Protein AF-A0A625K7V3-F1 (afdb_monomer)

Secondary structure (DSSP, 8-state):
---EEEEEEETTEEEEEEEPPSS-----STTSSHHHHHHHHHHHHHH-

Mean predicted aligned error: 2.74 Å

Sequence (48 aa):
MIHKLHIKNFKLIKDNSFDFKPLTIITGTNSCGKSSILQTLCFFINTN

InterPro domains:
  IPR027417 P-loop containing nucleoside triphosphate hydrolase [G3DSA:3.40.50.300] (1-48)
  IPR027417 P-loop containing nucleoside triphosphate hydrolase [SSF52540] (1-45)
  IPR041685 Endonuclease GajA/Old nuclease/RecF-like, AAA domain [PF13175] (1-48)

pLDDT: mean 94.21, std 6.3, range [57.56, 97.81]

Solvent-accessible surface area (backbone atoms only — not comparable to full-atom values): 3260 Å² total; per-residue (Å²): 130,82,49,68,49,78,44,64,73,49,88,84,40,60,75,51,76,45,78,50,57,102,76,71,86,90,81,79,68,84,94,70,40,66,68,55,56,55,48,53,54,49,49,56,65,75,75,108

Radius of gyration: 10.76 Å; Cα contacts (8 Å, |Δi|>4): 41; chains: 1; bounding box: 23×26×25 Å

Nearest PDB structures (foldsee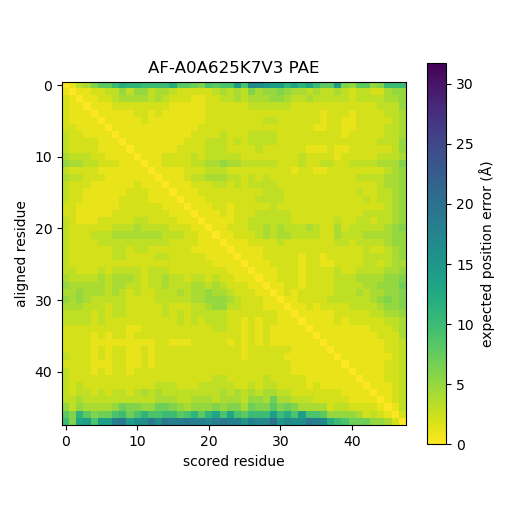k):
  1us8-assembly1_A  TM=9.327E-01  e=4.140E-02  Pyrococcus furiosus
  5h66-assembly1_A  TM=9.013E-01  e=1.061E-01  Bacillus subtilis subsp. subtilis str. 168
  8co6-assembly1_o  TM=3.343E-01  e=6.122E+00  Rotavirus A

Structure (mmCIF, N/CA/C/O backbone):
data_AF-A0A625K7V3-F1
#
_entry.id   AF-A0A625K7V3-F1
#
loop_
_atom_site.group_PDB
_atom_site.id
_atom_site.type_symbol
_atom_site.label_atom_id
_atom_site.label_alt_id
_atom_site.label_comp_id
_atom_site.label_asym_id
_atom_site.label_entity_id
_atom_site.label_seq_id
_atom_site.pdbx_PDB_ins_code
_atom_site.Cartn_x
_atom_site.Cartn_y
_atom_site.Cartn_z
_atom_site.occupancy
_atom_site.B_iso_or_equiv
_atom_site.auth_seq_id
_atom_site.auth_comp_id
_atom_site.auth_asym_id
_atom_site.auth_atom_id
_atom_site.pdbx_PDB_model_num
ATOM 1 N N . MET A 1 1 ? -12.568 8.619 5.897 1.00 81.62 1 MET A N 1
ATOM 2 C CA . MET A 1 1 ? -11.366 7.754 5.923 1.00 81.62 1 MET A CA 1
ATOM 3 C C . MET A 1 1 ? -11.278 7.054 4.574 1.00 81.62 1 MET A C 1
ATOM 5 O O . MET A 1 1 ? -12.324 6.802 3.989 1.00 81.62 1 MET A O 1
ATOM 9 N N . ILE A 1 2 ? -10.089 6.792 4.028 1.00 90.38 2 ILE A N 1
ATOM 10 C CA . ILE A 1 2 ? -9.986 6.051 2.759 1.00 90.38 2 ILE A CA 1
ATOM 11 C C . ILE A 1 2 ? -10.346 4.590 3.053 1.00 90.38 2 ILE A C 1
ATOM 13 O O . ILE A 1 2 ? -9.662 3.942 3.838 1.00 90.38 2 ILE A O 1
ATOM 17 N N . HIS A 1 3 ? -11.433 4.094 2.461 1.00 94.19 3 HIS A N 1
ATOM 18 C CA . HIS A 1 3 ? -11.919 2.722 2.673 1.00 94.19 3 HIS A CA 1
ATOM 19 C C . HIS A 1 3 ? -11.525 1.769 1.54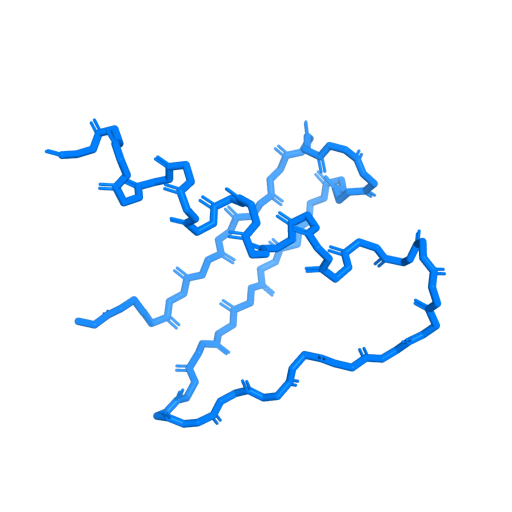6 1.00 94.19 3 HIS A C 1
ATOM 21 O O . HIS A 1 3 ? -11.442 0.565 1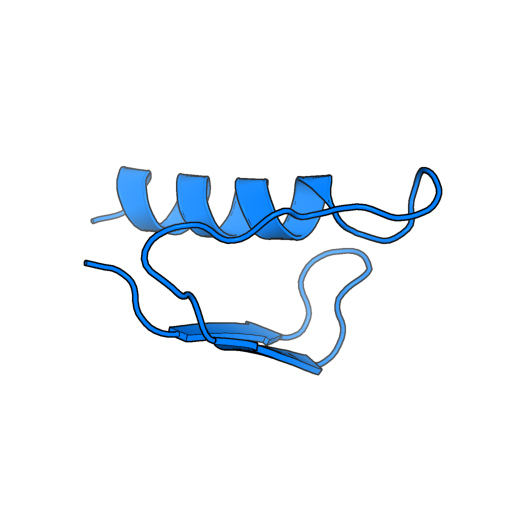.764 1.00 94.19 3 HIS A O 1
ATOM 27 N N . LYS A 1 4 ? -11.257 2.304 0.354 1.00 95.75 4 LYS A N 1
ATOM 28 C CA . LYS A 1 4 ? -10.864 1.530 -0.81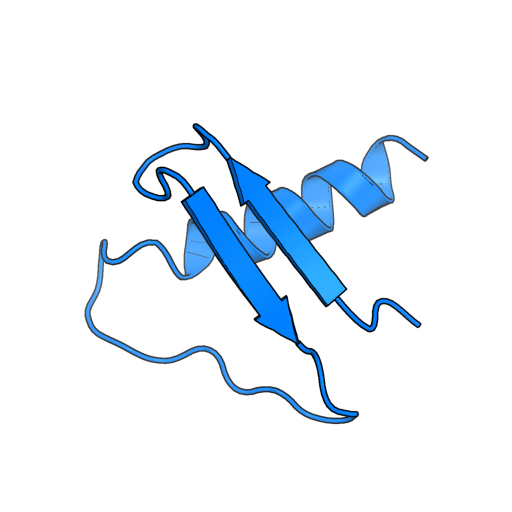7 1.00 95.75 4 LYS A CA 1
ATOM 29 C C . LYS A 1 4 ? -9.897 2.330 -1.676 1.00 95.75 4 LYS A C 1
ATOM 31 O O . LYS A 1 4 ? -10.079 3.532 -1.852 1.00 95.75 4 LYS A O 1
ATOM 36 N N . LEU A 1 5 ? -8.895 1.652 -2.219 1.00 95.69 5 LEU A N 1
ATOM 37 C CA . LEU A 1 5 ? -7.945 2.192 -3.183 1.00 95.69 5 LEU A CA 1
ATOM 38 C C . LEU A 1 5 ? -7.906 1.273 -4.396 1.00 95.69 5 LEU A C 1
ATOM 40 O O . LEU A 1 5 ? -7.537 0.105 -4.288 1.00 95.69 5 LEU A O 1
ATOM 44 N N . HIS A 1 6 ? -8.278 1.811 -5.550 1.00 97.44 6 HIS A N 1
ATOM 45 C CA . HIS A 1 6 ? -8.116 1.141 -6.834 1.00 97.44 6 HIS A CA 1
ATOM 46 C C . HIS A 1 6 ? -6.934 1.766 -7.569 1.00 97.44 6 HIS A C 1
ATOM 48 O O . HIS A 1 6 ? -6.857 2.985 -7.703 1.00 97.44 6 HIS A O 1
ATOM 54 N N . ILE A 1 7 ? -5.990 0.929 -7.997 1.00 97.38 7 ILE A N 1
ATOM 55 C CA . ILE A 1 7 ? -4.776 1.346 -8.696 1.00 97.38 7 ILE A CA 1
ATOM 56 C C . ILE A 1 7 ? -4.742 0.640 -10.044 1.00 97.38 7 ILE A C 1
ATOM 58 O O . ILE A 1 7 ? -4.787 -0.590 -10.105 1.00 97.38 7 ILE A O 1
ATOM 62 N N . LYS A 1 8 ? -4.595 1.420 -11.115 1.00 97.81 8 LYS A N 1
ATOM 63 C CA . LYS A 1 8 ? -4.471 0.913 -12.479 1.00 97.81 8 LYS A CA 1
ATOM 64 C C . LYS A 1 8 ? -3.297 1.569 -13.194 1.00 97.81 8 LYS A C 1
ATOM 66 O O . LYS A 1 8 ? -3.146 2.786 -13.136 1.00 97.81 8 LYS A O 1
ATOM 71 N N . ASN A 1 9 ? -2.488 0.756 -13.871 1.00 97.38 9 ASN A N 1
ATOM 72 C CA . ASN A 1 9 ? -1.329 1.166 -14.668 1.00 97.38 9 ASN A CA 1
ATOM 73 C C . ASN A 1 9 ? -0.342 2.089 -13.923 1.00 97.38 9 ASN A C 1
ATOM 75 O O . ASN A 1 9 ? 0.193 3.033 -14.502 1.00 97.38 9 ASN A O 1
ATOM 79 N N . PHE A 1 10 ? -0.074 1.812 -12.642 1.00 97.00 10 PHE A N 1
ATOM 80 C CA . PHE A 1 10 ? 0.866 2.590 -11.831 1.00 97.00 10 PHE A CA 1
ATOM 81 C C . PHE A 1 10 ? 2.037 1.723 -11.365 1.00 97.00 10 PHE A C 1
ATOM 83 O O . PHE A 1 10 ? 1.908 0.870 -10.480 1.00 97.00 10 PHE A O 1
ATOM 90 N N . LYS A 1 11 ? 3.219 1.984 -11.935 1.00 95.69 11 LYS A N 1
ATOM 91 C CA . LYS A 1 11 ? 4.451 1.221 -11.673 1.00 95.69 11 LYS A CA 1
ATOM 92 C C . LYS A 1 11 ? 4.216 -0.283 -11.890 1.00 95.69 11 LYS A C 1
ATOM 94 O O . LYS A 1 11 ? 3.757 -0.679 -12.953 1.00 95.69 11 LYS A O 1
ATOM 99 N N . LEU A 1 12 ? 4.531 -1.118 -10.897 1.00 95.75 12 LEU A N 1
ATOM 100 C CA . LEU A 1 12 ? 4.346 -2.572 -10.964 1.00 95.75 12 LEU A CA 1
ATOM 101 C C . LEU A 1 12 ? 2.861 -2.989 -10.920 1.00 95.75 12 LEU A C 1
ATOM 103 O O . LEU A 1 12 ? 2.527 -4.114 -11.286 1.00 95.75 12 LEU A O 1
ATOM 107 N N . ILE A 1 13 ? 1.965 -2.112 -10.455 1.00 96.81 13 ILE A N 1
ATOM 108 C CA . ILE A 1 13 ? 0.558 -2.443 -10.225 1.00 96.81 13 ILE A CA 1
ATOM 109 C C . ILE A 1 13 ? -0.233 -2.199 -11.514 1.00 96.81 13 ILE A C 1
ATOM 111 O O . ILE A 1 13 ? -0.466 -1.055 -11.909 1.00 96.81 13 ILE A O 1
ATOM 115 N N . LYS A 1 14 ? -0.640 -3.294 -12.171 1.00 97.12 14 LYS A N 1
ATOM 116 C CA . LYS A 1 14 ? -1.401 -3.258 -13.429 1.00 97.12 14 LYS A CA 1
ATOM 117 C C . LYS A 1 14 ? -2.869 -2.906 -13.199 1.00 97.12 14 LYS A C 1
ATOM 119 O O . LYS A 1 14 ? -3.344 -1.943 -13.787 1.00 97.12 14 LYS A O 1
ATOM 124 N N . ASP A 1 15 ? -3.572 -3.659 -12.355 1.00 97.75 15 ASP A N 1
ATOM 125 C CA . ASP A 1 15 ? -4.981 -3.420 -12.019 1.00 97.75 15 ASP A CA 1
ATOM 126 C C . ASP A 1 15 ? -5.332 -4.157 -10.714 1.00 97.75 15 ASP A C 1
ATOM 128 O O . ASP A 1 15 ? -5.548 -5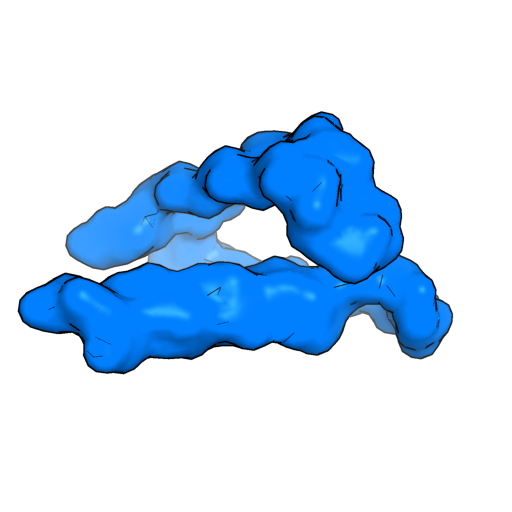.369 -10.716 1.00 97.75 15 ASP A O 1
ATOM 132 N N . ASN A 1 16 ? -5.326 -3.446 -9.583 1.00 97.31 16 ASN A N 1
ATOM 133 C CA . ASN A 1 16 ? -5.598 -4.030 -8.267 1.00 97.31 16 ASN A CA 1
ATOM 134 C C . ASN A 1 16 ? -6.454 -3.098 -7.403 1.00 97.31 16 ASN A C 1
ATOM 136 O O . ASN A 1 16 ? -6.264 -1.882 -7.390 1.00 97.31 16 ASN A O 1
ATOM 140 N N . SER A 1 17 ? -7.356 -3.695 -6.622 1.00 97.12 17 SER A N 1
ATOM 141 C CA . SER A 1 17 ? -8.141 -3.015 -5.587 1.00 97.12 17 SER A CA 1
ATOM 142 C C . SER A 1 17 ? -7.719 -3.476 -4.195 1.00 97.12 17 SER A C 1
ATOM 144 O O . SER A 1 17 ? -7.518 -4.670 -3.976 1.00 97.12 17 SER A O 1
ATOM 146 N N . PHE A 1 18 ? -7.631 -2.533 -3.260 1.00 95.62 18 PHE A N 1
ATOM 147 C CA . PHE A 1 18 ? -7.314 -2.770 -1.855 1.00 95.62 18 PHE A CA 1
ATOM 148 C C . PHE A 1 18 ? -8.409 -2.166 -0.979 1.00 95.62 18 PHE A C 1
ATOM 150 O O . PHE A 1 18 ? -8.687 -0.972 -1.087 1.00 95.62 18 PHE A O 1
ATOM 157 N N . ASP A 1 19 ? -8.994 -2.973 -0.099 1.00 96.31 19 ASP A N 1
ATOM 158 C CA . ASP A 1 19 ? -9.925 -2.500 0.924 1.00 96.31 19 ASP A CA 1
ATOM 159 C C . ASP A 1 19 ? -9.162 -2.247 2.231 1.00 96.31 19 ASP A C 1
ATOM 161 O O . ASP A 1 19 ? -8.396 -3.097 2.698 1.00 96.31 19 ASP A O 1
ATOM 165 N N . PHE A 1 20 ? -9.363 -1.074 2.829 1.00 95.69 20 PHE A N 1
ATOM 166 C CA . PHE A 1 20 ? -8.694 -0.670 4.061 1.00 95.69 20 PHE A CA 1
ATOM 167 C C . PHE A 1 20 ? -9.584 -0.888 5.283 1.00 95.69 20 PHE A C 1
ATOM 169 O O . PHE A 1 20 ? -10.725 -0.428 5.357 1.00 95.69 20 PHE A O 1
ATOM 176 N N . LYS A 1 21 ? -9.009 -1.554 6.284 1.00 95.31 21 LYS A N 1
ATOM 177 C CA . LYS A 1 21 ? -9.543 -1.658 7.648 1.00 95.31 21 LYS A CA 1
ATOM 178 C C . LYS A 1 21 ? -8.919 -0.572 8.536 1.00 95.31 21 LYS A C 1
ATOM 180 O O . LYS A 1 21 ? -7.900 -0.003 8.138 1.00 95.31 21 LYS A O 1
ATOM 185 N N . PRO A 1 22 ? -9.458 -0.318 9.749 1.00 94.44 22 PRO A N 1
ATOM 186 C CA . PRO A 1 22 ? -8.884 0.657 10.685 1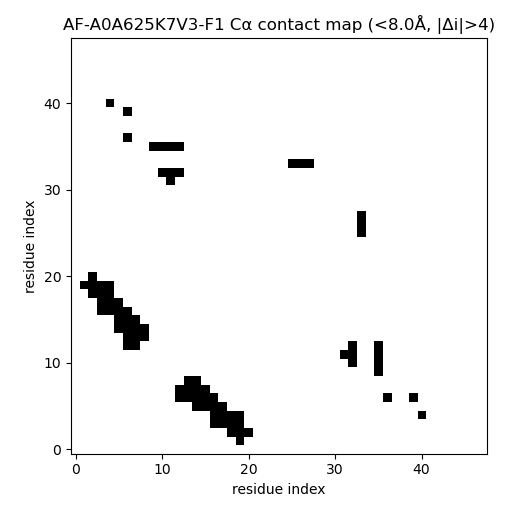.00 94.44 22 PRO A CA 1
ATOM 187 C C . PRO A 1 22 ? -7.373 0.499 10.918 1.00 94.44 22 PRO A C 1
ATOM 189 O O . PRO A 1 22 ? -6.673 1.493 11.071 1.00 94.44 22 PRO A O 1
ATOM 192 N N . LEU A 1 23 ? -6.863 -0.737 10.864 1.00 94.75 23 LEU A N 1
ATOM 193 C CA . LEU A 1 23 ? -5.441 -1.040 10.741 1.00 94.75 23 LEU A CA 1
ATOM 194 C C . LEU A 1 23 ? -5.234 -2.003 9.568 1.00 94.75 23 LEU A C 1
ATOM 196 O O . LEU A 1 23 ? -5.845 -3.070 9.519 1.00 94.75 23 LEU A O 1
ATOM 200 N N . THR A 1 24 ? -4.363 -1.632 8.632 1.00 95.25 24 THR A N 1
ATOM 201 C CA . THR A 1 24 ? -3.995 -2.462 7.477 1.00 95.25 24 THR A CA 1
ATOM 202 C C . THR A 1 24 ? -2.475 -2.515 7.374 1.00 95.25 24 THR A C 1
ATOM 204 O O . THR A 1 24 ? -1.830 -1.479 7.233 1.00 95.25 24 THR A O 1
ATOM 207 N N . ILE A 1 25 ? -1.894 -3.713 7.457 1.00 96.06 25 ILE A N 1
ATOM 208 C CA . ILE A 1 25 ? -0.442 -3.923 7.382 1.00 96.06 25 ILE A CA 1
ATOM 209 C C . ILE A 1 25 ? -0.076 -4.304 5.946 1.00 96.06 2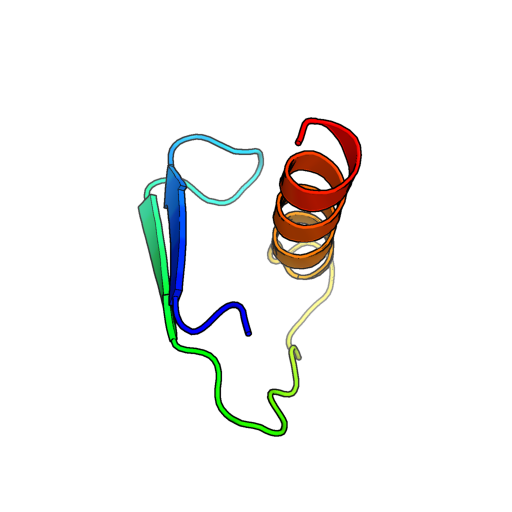5 ILE A C 1
ATOM 211 O O . ILE A 1 25 ? -0.562 -5.305 5.425 1.00 96.06 25 ILE A O 1
ATOM 215 N N . ILE A 1 26 ? 0.808 -3.528 5.315 1.00 95.75 26 ILE A N 1
ATOM 216 C CA . ILE A 1 26 ? 1.327 -3.815 3.972 1.00 95.75 26 ILE A CA 1
ATOM 217 C C . ILE A 1 26 ? 2.694 -4.493 4.113 1.00 95.75 26 ILE A C 1
ATOM 219 O O . ILE A 1 26 ? 3.682 -3.852 4.466 1.00 95.75 26 ILE A O 1
ATOM 223 N N . THR A 1 27 ? 2.755 -5.792 3.820 1.00 96.50 27 THR A N 1
ATOM 224 C CA . THR A 1 27 ? 3.974 -6.615 3.903 1.00 96.50 27 THR A CA 1
ATOM 225 C C . THR A 1 27 ? 4.217 -7.396 2.606 1.00 96.50 27 THR A C 1
ATOM 227 O O . THR A 1 27 ? 3.398 -7.366 1.690 1.00 96.50 27 THR A O 1
ATOM 230 N N . GLY A 1 28 ? 5.378 -8.040 2.493 1.00 95.81 28 GLY A N 1
ATOM 231 C CA . GLY A 1 28 ? 5.820 -8.799 1.322 1.00 95.81 28 GLY A CA 1
ATOM 232 C C . GLY A 1 28 ? 7.277 -8.519 0.957 1.00 95.81 28 GLY A C 1
ATOM 233 O O . GLY A 1 28 ? 7.923 -7.629 1.520 1.00 95.81 28 GLY A O 1
ATOM 234 N N . THR A 1 29 ? 7.802 -9.245 -0.025 1.00 97.25 29 THR A N 1
ATOM 235 C CA . THR A 1 29 ? 9.179 -9.092 -0.518 1.00 97.25 29 THR A CA 1
ATOM 236 C C . THR A 1 29 ? 9.434 -7.713 -1.130 1.00 97.25 29 THR A C 1
ATOM 238 O O . THR A 1 29 ? 8.515 -6.979 -1.521 1.00 97.25 29 THR A O 1
ATOM 241 N N . ASN A 1 30 ? 10.700 -7.299 -1.155 1.00 95.50 30 ASN A N 1
ATOM 242 C CA . ASN A 1 30 ? 11.101 -6.028 -1.758 1.00 95.50 30 ASN A CA 1
ATOM 243 C C . ASN A 1 30 ? 10.774 -5.995 -3.251 1.00 95.50 30 ASN A C 1
ATOM 245 O O . ASN A 1 30 ? 10.658 -7.029 -3.898 1.00 95.50 30 ASN A O 1
ATOM 249 N N . SER A 1 31 ? 10.561 -4.784 -3.765 1.00 94.12 31 SER A N 1
ATOM 250 C CA . SER A 1 31 ? 10.200 -4.547 -5.167 1.00 94.12 31 SER A CA 1
ATOM 251 C C . SER A 1 31 ? 8.864 -5.152 -5.629 1.00 94.12 31 SER A C 1
ATOM 253 O O . SER A 1 31 ? 8.577 -5.124 -6.816 1.00 94.12 31 SER A O 1
ATOM 255 N N . CYS A 1 32 ? 7.993 -5.602 -4.716 1.00 94.88 32 CYS A N 1
ATOM 256 C CA . CYS A 1 32 ? 6.656 -6.131 -5.045 1.00 94.88 32 CYS A CA 1
ATOM 257 C C . CYS A 1 32 ? 5.523 -5.088 -5.011 1.00 94.88 32 CYS A C 1
ATOM 259 O O . CYS A 1 32 ? 4.359 -5.441 -4.868 1.00 94.88 32 CYS A O 1
ATOM 261 N N . GLY A 1 33 ? 5.838 -3.791 -5.099 1.00 93.88 33 GLY A N 1
ATOM 262 C CA . GLY A 1 33 ? 4.822 -2.732 -5.210 1.00 93.88 33 GLY A CA 1
ATOM 263 C C . GLY A 1 33 ? 4.292 -2.156 -3.891 1.00 93.88 33 GLY A C 1
ATOM 264 O O . GLY A 1 33 ? 3.473 -1.244 -3.925 1.00 93.88 33 GLY A O 1
ATOM 265 N N . LYS A 1 34 ? 4.801 -2.585 -2.726 1.00 96.44 34 LYS A N 1
ATOM 266 C CA . LYS A 1 34 ? 4.397 -2.046 -1.407 1.00 96.44 34 LYS A CA 1
ATOM 267 C C . LYS A 1 34 ? 4.514 -0.518 -1.324 1.00 96.44 34 LYS A C 1
ATOM 269 O O . LYS A 1 34 ? 3.551 0.172 -1.012 1.00 96.44 34 LYS A O 1
ATOM 274 N N . SER A 1 35 ? 5.686 0.023 -1.667 1.00 97.44 35 SER A N 1
ATOM 275 C CA . SER A 1 35 ? 5.911 1.473 -1.691 1.00 97.44 35 SER A CA 1
ATOM 276 C C . SER A 1 35 ? 5.068 2.169 -2.759 1.00 97.44 35 SER A C 1
ATOM 278 O O . SER A 1 35 ? 4.716 3.327 -2.579 1.00 97.44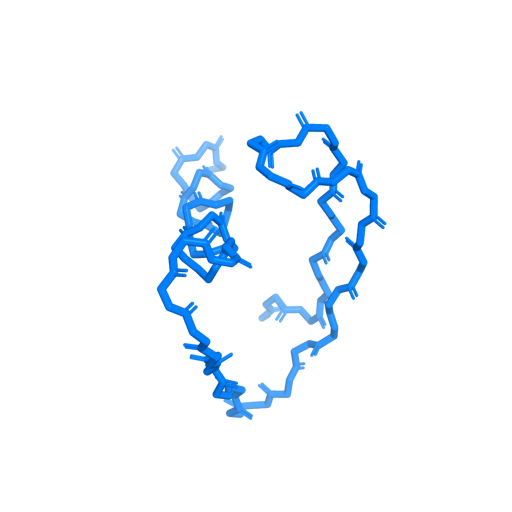 35 SER A O 1
ATOM 280 N N . SER A 1 36 ? 4.713 1.476 -3.848 1.00 97.56 36 SER A N 1
ATOM 281 C CA . SER A 1 36 ? 3.823 2.019 -4.879 1.00 97.56 36 SER A CA 1
ATOM 282 C C . SER A 1 36 ? 2.418 2.263 -4.328 1.00 97.56 36 SER A C 1
ATOM 284 O O . SER A 1 36 ? 1.876 3.328 -4.587 1.00 97.56 36 SER A O 1
ATOM 286 N N . ILE A 1 37 ? 1.883 1.360 -3.496 1.00 96.69 37 ILE A N 1
ATOM 287 C CA . ILE A 1 37 ? 0.587 1.552 -2.815 1.00 96.69 37 ILE A CA 1
ATOM 288 C C . ILE A 1 37 ? 0.612 2.825 -1.953 1.00 96.69 37 ILE A C 1
ATOM 290 O O . ILE A 1 37 ? -0.263 3.681 -2.078 1.00 96.69 37 ILE A O 1
ATOM 294 N N . LEU A 1 38 ? 1.645 2.985 -1.116 1.00 96.19 38 LEU A N 1
ATOM 295 C CA . LEU A 1 38 ? 1.798 4.171 -0.261 1.00 96.19 38 LEU A CA 1
ATOM 296 C C . LEU A 1 38 ? 1.988 5.459 -1.074 1.00 96.19 38 LEU A C 1
ATOM 298 O O . LEU A 1 38 ? 1.447 6.501 -0.717 1.00 96.19 38 LEU A O 1
ATOM 302 N N . GLN A 1 39 ? 2.726 5.398 -2.183 1.00 96.56 39 GLN A N 1
ATOM 303 C CA . GLN A 1 39 ? 2.914 6.542 -3.075 1.00 96.56 39 GLN A CA 1
ATOM 304 C C . GLN A 1 39 ? 1.611 6.970 -3.749 1.00 96.56 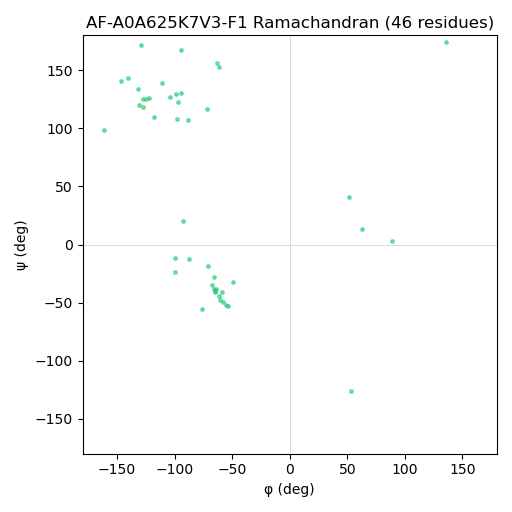39 GLN A C 1
ATOM 306 O O . GLN A 1 39 ? 1.387 8.168 -3.870 1.00 96.56 39 GLN A O 1
ATOM 311 N N . THR A 1 40 ? 0.740 6.038 -4.147 1.00 96.25 40 THR A N 1
ATOM 312 C CA . THR A 1 40 ? -0.578 6.390 -4.700 1.00 96.25 40 THR A CA 1
ATOM 313 C C . THR A 1 40 ? -1.463 7.067 -3.652 1.00 96.25 40 THR A C 1
ATOM 315 O O . THR A 1 40 ? -2.116 8.058 -3.968 1.00 96.25 40 THR A O 1
ATOM 318 N N . LEU A 1 41 ? -1.440 6.597 -2.397 1.00 95.00 41 LEU A N 1
ATOM 319 C CA . LEU A 1 41 ? -2.134 7.271 -1.291 1.00 95.00 41 LEU A CA 1
ATOM 320 C C . LEU A 1 41 ? -1.601 8.692 -1.075 1.00 95.00 41 LEU A C 1
ATOM 322 O O . LEU A 1 41 ? -2.381 9.634 -0.979 1.00 95.00 41 LEU A O 1
ATOM 326 N N . CYS A 1 42 ? -0.276 8.847 -1.033 1.00 95.75 42 CYS A N 1
ATOM 327 C CA . CYS A 1 42 ? 0.368 10.146 -0.863 1.00 95.75 42 CYS A CA 1
ATOM 328 C C . CYS A 1 42 ? 0.031 11.096 -2.020 1.00 95.75 42 CYS A C 1
ATOM 330 O O . CYS A 1 42 ? -0.332 12.242 -1.779 1.00 95.75 42 CYS A O 1
ATOM 332 N N . PHE A 1 43 ? 0.084 10.609 -3.263 1.00 94.81 43 PHE A N 1
ATOM 333 C CA . PHE A 1 43 ? -0.305 11.377 -4.443 1.00 94.81 43 PHE A CA 1
ATOM 334 C C . PHE A 1 43 ? -1.735 11.903 -4.304 1.00 94.81 43 PHE A C 1
ATOM 336 O O . PHE A 1 43 ? -1.934 13.108 -4.373 1.00 94.81 43 PHE A O 1
ATOM 343 N N . PHE A 1 44 ? -2.696 11.027 -3.993 1.00 90.81 44 PHE A N 1
ATOM 344 C CA . PHE A 1 44 ? -4.094 11.418 -3.819 1.00 90.81 44 PHE A CA 1
ATOM 345 C C . PHE A 1 44 ? -4.286 12.469 -2.716 1.00 90.81 44 PHE A C 1
ATOM 347 O O . PHE A 1 44 ? -5.053 13.407 -2.899 1.00 90.81 44 PHE A O 1
ATOM 354 N N . ILE A 1 45 ? -3.589 12.341 -1.583 1.00 90.50 45 ILE A N 1
ATOM 355 C CA . ILE A 1 45 ? -3.702 13.297 -0.468 1.00 90.50 45 ILE A CA 1
ATOM 356 C C . ILE A 1 45 ? -3.128 14.673 -0.831 1.00 90.50 45 ILE A C 1
ATOM 358 O O . ILE A 1 45 ? -3.660 15.671 -0.372 1.00 90.50 45 ILE A O 1
ATOM 362 N N . ASN A 1 46 ? -2.058 14.739 -1.629 1.00 89.00 46 ASN A N 1
ATOM 363 C CA . ASN A 1 46 ? -1.401 16.007 -1.973 1.00 89.00 46 ASN A CA 1
ATOM 364 C C . ASN A 1 46 ? -2.002 16.707 -3.204 1.00 89.00 46 ASN A C 1
ATOM 366 O O . ASN A 1 46 ? -1.646 17.849 -3.480 1.00 89.00 46 ASN A O 1
ATOM 370 N N . THR A 1 47 ? -2.850 16.028 -3.981 1.00 82.25 47 THR A N 1
ATOM 371 C CA . THR A 1 47 ? -3.519 16.610 -5.159 1.00 82.25 47 THR A CA 1
ATOM 372 C C . THR A 1 47 ? -4.957 17.057 -4.905 1.00 82.25 47 THR A C 1
ATOM 374 O O . THR A 1 47 ? -5.533 17.693 -5.784 1.00 82.25 47 THR A O 1
ATOM 377 N N . ASN A 1 48 ? -5.545 16.689 -3.764 1.00 57.56 48 ASN A N 1
ATOM 378 C CA . ASN A 1 48 ? -6.835 17.215 -3.299 1.00 57.56 48 ASN A CA 1
ATOM 379 C C . ASN A 1 48 ? -6.602 18.368 -2.325 1.00 57.56 48 ASN A C 1
ATOM 381 O O . ASN A 1 48 ? -7.445 19.289 -2.320 1.00 57.56 48 ASN A O 1
#

Foldseek 3Di:
DDQKDWDDPFQLCHTDMDGDDPDDDQDDDPPNCSVVVVVVVVVVVVVD

Organism: Campylobacter coli (NCBI:txid195)